Protein AF-A0A6P0MKN0-F1 (afdb_monomer)

Solvent-accessible surface area (backbone atoms only — not comparable to full-atom values): 9244 Å² total; per-residue (Å²): 123,45,80,41,65,92,54,64,57,53,73,51,71,34,44,40,47,37,89,73,40,42,42,38,31,28,74,36,96,51,70,46,42,35,38,37,42,40,41,57,37,20,18,77,32,82,87,49,58,47,84,56,17,32,28,61,11,42,84,59,90,49,44,25,83,55,95,54,28,76,50,36,91,37,45,30,35,14,26,28,38,37,34,71,83,68,78,47,73,45,82,45,32,38,58,42,77,44,81,39,48,50,68,37,56,36,24,36,30,54,30,49,56,55,36,90,59,24,42,56,35,35,43,35,38,38,32,58,53,70,78,69,93,71,72,92,82,70,76,79,79,77,77,75,76,71,75,82,86,86,75,85,90,82,84,90,84,82,91,84,89,133

Radius of gyration: 26.36 Å; Cα contacts (8 Å, |Δi|>4): 357; chains: 1; bounding box: 35×55×97 Å

Structure (mmCIF, N/CA/C/O backbone):
data_AF-A0A6P0MKN0-F1
#
_entry.id   AF-A0A6P0MKN0-F1
#
loop_
_atom_site.group_PDB
_atom_site.id
_atom_site.type_symbol
_atom_site.label_atom_id
_atom_site.label_alt_id
_atom_site.label_comp_id
_atom_site.label_asym_id
_atom_site.label_entity_id
_atom_site.label_seq_id
_atom_site.pdbx_PDB_ins_code
_atom_site.Cartn_x
_atom_site.Cartn_y
_atom_site.Cartn_z
_atom_site.occupancy
_atom_site.B_iso_or_equiv
_atom_site.auth_seq_id
_atom_site.auth_comp_id
_atom_site.auth_asym_id
_atom_site.auth_atom_id
_atom_site.pdbx_PDB_model_num
ATOM 1 N N . MET A 1 1 ? -14.548 1.775 -1.620 1.00 77.75 1 MET A N 1
ATOM 2 C CA . MET A 1 1 ? -14.072 1.760 -0.224 1.00 77.75 1 MET A CA 1
ATOM 3 C C . MET A 1 1 ? -14.288 0.370 0.350 1.00 77.75 1 MET A C 1
ATOM 5 O O . MET A 1 1 ? -15.364 -0.186 0.151 1.00 77.75 1 MET A O 1
ATOM 9 N N . LEU A 1 2 ? -13.263 -0.209 0.972 1.00 85.25 2 LEU A N 1
ATOM 10 C CA . LEU A 1 2 ? -13.304 -1.518 1.625 1.00 85.25 2 LEU A CA 1
ATOM 11 C C . LEU A 1 2 ? -13.419 -1.360 3.138 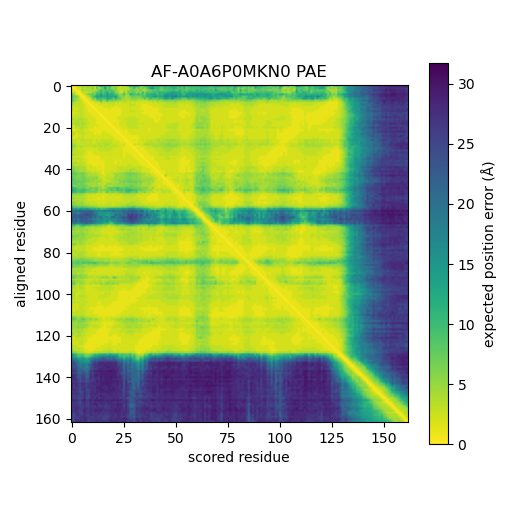1.00 85.25 2 LEU A C 1
ATOM 13 O O . LEU A 1 2 ? -12.767 -0.504 3.729 1.00 85.25 2 LEU A O 1
ATOM 17 N N . THR A 1 3 ? -14.190 -2.240 3.759 1.00 84.31 3 THR A N 1
ATOM 18 C CA . THR A 1 3 ? -14.463 -2.196 5.195 1.00 84.31 3 THR A CA 1
ATOM 19 C C . THR A 1 3 ? -13.639 -3.233 5.952 1.00 84.31 3 THR A C 1
ATOM 21 O O . THR A 1 3 ? -13.716 -4.430 5.658 1.00 84.31 3 THR A O 1
ATOM 24 N N . ILE A 1 4 ? -12.921 -2.786 6.983 1.00 78.81 4 ILE A N 1
ATOM 25 C CA . ILE A 1 4 ? -12.299 -3.634 8.005 1.00 78.81 4 ILE A CA 1
ATOM 26 C C . ILE A 1 4 ? -13.115 -3.516 9.300 1.00 78.81 4 ILE A C 1
ATOM 28 O O . ILE A 1 4 ? -13.488 -2.418 9.708 1.00 78.81 4 ILE A O 1
ATOM 32 N N . GLY A 1 5 ? -13.400 -4.652 9.948 1.00 69.38 5 GLY A N 1
ATOM 33 C CA . GLY A 1 5 ? -14.120 -4.699 11.231 1.00 69.38 5 GLY A CA 1
ATOM 34 C C . GLY A 1 5 ? -15.289 -5.684 11.295 1.00 69.38 5 GLY A C 1
ATOM 35 O O . GLY A 1 5 ? -15.606 -6.182 12.369 1.00 69.38 5 GLY A O 1
ATOM 36 N N . LEU A 1 6 ? -15.886 -6.033 10.150 1.00 72.31 6 LEU A N 1
ATOM 37 C CA . LEU A 1 6 ? -16.883 -7.116 10.046 1.00 72.31 6 LEU A CA 1
ATOM 38 C C . LEU A 1 6 ? -16.253 -8.475 9.705 1.00 72.31 6 LEU A C 1
ATOM 40 O O . LEU A 1 6 ? -16.918 -9.508 9.743 1.00 72.31 6 LEU A O 1
ATOM 44 N N . LYS A 1 7 ? -14.974 -8.468 9.325 1.00 85.31 7 LYS A N 1
ATOM 45 C CA . LYS A 1 7 ? -14.186 -9.644 8.957 1.00 85.31 7 LYS A CA 1
ATOM 46 C C . LYS A 1 7 ? -12.821 -9.561 9.629 1.00 85.31 7 LYS A C 1
ATOM 48 O O . LYS A 1 7 ? -12.290 -8.466 9.807 1.00 85.31 7 LYS A O 1
ATOM 53 N N . ASN A 1 8 ? -12.251 -10.723 9.939 1.00 90.31 8 ASN A N 1
ATOM 54 C CA . ASN A 1 8 ? -10.921 -10.829 10.545 1.00 90.31 8 ASN A CA 1
ATOM 55 C C . ASN A 1 8 ? -9.792 -10.845 9.509 1.00 90.31 8 ASN A C 1
ATOM 57 O O . ASN A 1 8 ? -8.631 -10.723 9.878 1.00 90.31 8 ASN A O 1
ATOM 61 N N . SER A 1 9 ? -10.115 -11.005 8.227 1.00 94.94 9 SER A N 1
ATOM 62 C CA . SER A 1 9 ? -9.153 -10.971 7.130 1.00 94.94 9 SER A CA 1
ATOM 63 C C . SER A 1 9 ? -9.841 -10.693 5.796 1.00 94.94 9 SER A C 1
ATOM 65 O O . SER A 1 9 ? -11.070 -10.789 5.666 1.00 94.94 9 SER A O 1
ATOM 67 N N . GLY A 1 10 ? -9.041 -10.363 4.789 1.00 95.62 10 GLY A N 1
ATOM 68 C CA . GLY A 1 10 ? -9.514 -10.172 3.431 1.00 95.62 10 GLY A CA 1
ATOM 69 C C . GLY A 1 10 ? -8.386 -9.966 2.434 1.00 95.62 10 GLY A C 1
ATOM 70 O O . GLY A 1 10 ? -7.203 -9.981 2.772 1.00 95.62 10 GLY A O 1
ATOM 71 N N . VAL A 1 11 ? -8.786 -9.789 1.178 1.00 97.12 11 VAL A N 1
ATOM 72 C CA . VAL A 1 11 ? -7.881 -9.516 0.065 1.00 97.12 11 VAL A CA 1
ATOM 73 C C . VAL A 1 11 ? -8.440 -8.400 -0.802 1.00 97.12 11 VAL A C 1
ATOM 75 O O . VAL A 1 11 ? -9.658 -8.285 -0.957 1.00 97.12 11 VAL A O 1
ATOM 78 N N . PHE A 1 12 ? -7.558 -7.584 -1.360 1.00 97.75 12 PHE A N 1
ATOM 79 C CA . PHE A 1 12 ? -7.886 -6.605 -2.389 1.00 97.75 12 PHE A CA 1
ATOM 80 C C . PHE A 1 12 ? -6.676 -6.335 -3.272 1.00 97.75 12 PHE A C 1
ATOM 82 O O . PHE A 1 12 ? -5.567 -6.740 -2.944 1.00 97.75 12 PHE A O 1
ATOM 89 N N . GLN A 1 13 ? -6.891 -5.653 -4.390 1.00 98.38 13 GLN A N 1
ATOM 90 C CA . GLN A 1 13 ? -5.852 -5.402 -5.376 1.00 98.38 13 GLN A CA 1
ATOM 91 C C . GLN A 1 13 ? -5.641 -3.900 -5.562 1.00 98.38 13 GLN A C 1
ATOM 93 O O . GLN A 1 13 ? -6.608 -3.169 -5.759 1.00 98.38 13 GLN A O 1
ATOM 98 N N . VAL A 1 14 ? -4.387 -3.452 -5.516 1.00 98.38 14 VAL A N 1
ATOM 99 C CA . VAL A 1 14 ? -3.974 -2.071 -5.799 1.00 98.38 14 VAL A CA 1
ATOM 100 C C . VAL A 1 14 ? -3.437 -2.020 -7.224 1.00 98.38 14 VAL A C 1
ATOM 102 O O . VAL A 1 14 ? -2.439 -2.673 -7.534 1.00 98.38 14 VAL A O 1
ATOM 105 N N . GLN A 1 15 ? -4.111 -1.271 -8.096 1.00 98.25 15 GLN A N 1
ATOM 106 C CA . GLN A 1 15 ? -3.685 -1.106 -9.486 1.00 98.25 15 GLN A CA 1
ATOM 107 C C . GLN A 1 15 ? -2.523 -0.119 -9.578 1.00 98.25 15 GLN A C 1
ATOM 109 O O . GLN A 1 15 ? -2.562 0.958 -8.986 1.00 98.25 15 GLN A O 1
ATOM 114 N N . ALA A 1 16 ? -1.506 -0.468 -10.362 1.00 97.12 16 ALA A N 1
ATOM 115 C CA . ALA A 1 16 ? -0.319 0.364 -10.526 1.00 97.12 16 ALA A CA 1
ATOM 116 C C . ALA A 1 16 ? -0.591 1.705 -11.225 1.00 97.12 16 ALA A C 1
ATOM 118 O O . ALA A 1 16 ? 0.143 2.670 -11.022 1.00 97.12 16 ALA A O 1
ATOM 119 N N . ASN A 1 17 ? -1.644 1.765 -12.042 1.00 97.06 17 ASN A N 1
ATOM 120 C CA . ASN A 1 17 ? -2.056 2.944 -12.801 1.00 97.06 17 ASN A CA 1
ATOM 121 C C . ASN A 1 17 ? -3.134 3.787 -12.102 1.00 97.06 17 ASN A C 1
ATOM 123 O O . ASN A 1 17 ? -3.673 4.715 -12.706 1.00 97.06 17 ASN A O 1
ATOM 127 N N . ASP A 1 18 ? -3.464 3.472 -10.848 1.00 97.81 18 ASP A N 1
ATOM 128 C CA . ASP A 1 18 ? -4.447 4.215 -10.069 1.00 97.81 18 ASP A CA 1
ATOM 129 C C . ASP A 1 18 ? -3.746 5.201 -9.113 1.00 97.81 18 ASP A C 1
ATOM 131 O O . ASP A 1 18 ? -3.183 4.786 -8.094 1.00 97.81 18 ASP A O 1
ATOM 135 N N . PRO A 1 19 ? -3.779 6.518 -9.399 1.00 96.19 19 PRO A N 1
ATOM 136 C CA . PRO A 1 19 ? -3.153 7.522 -8.546 1.00 96.19 19 PRO A CA 1
ATOM 137 C C . PRO A 1 19 ? -3.897 7.741 -7.222 1.00 96.19 19 PRO A C 1
ATOM 139 O O . PRO A 1 19 ? -3.348 8.388 -6.325 1.00 96.19 19 PRO A O 1
ATOM 142 N N . VAL A 1 20 ? -5.141 7.277 -7.089 1.00 96.44 20 VAL A N 1
ATOM 143 C CA . VAL A 1 20 ? -5.923 7.372 -5.847 1.00 96.44 20 VAL A CA 1
ATOM 144 C C . VAL A 1 20 ? -5.679 6.135 -4.989 1.00 96.44 20 VAL A C 1
ATOM 146 O O . VAL A 1 20 ? -5.467 6.254 -3.780 1.00 96.44 20 VAL A O 1
ATOM 149 N N . GLY A 1 21 ? -5.634 4.970 -5.631 1.00 97.12 21 GLY A N 1
ATOM 150 C CA . GLY A 1 21 ? -5.441 3.684 -4.983 1.00 97.12 21 GLY A CA 1
ATOM 151 C C . GLY A 1 21 ? -6.712 3.171 -4.303 1.00 97.12 21 GLY A C 1
ATOM 152 O O . GLY A 1 21 ? -7.832 3.575 -4.614 1.00 97.12 21 GLY A O 1
ATOM 153 N N . VAL A 1 22 ? -6.547 2.257 -3.346 1.00 98.12 22 VAL A N 1
ATOM 154 C CA . VAL A 1 22 ? -7.677 1.577 -2.695 1.00 98.12 22 VAL A CA 1
ATOM 155 C C . VAL A 1 22 ? -7.895 2.092 -1.284 1.00 98.12 22 VAL A C 1
ATOM 157 O O . VAL A 1 22 ? -7.062 1.887 -0.402 1.00 98.12 22 VAL A O 1
ATOM 160 N N . GLU A 1 23 ? -9.054 2.707 -1.058 1.00 97.31 23 GLU A N 1
ATOM 161 C CA . GLU A 1 23 ? -9.470 3.154 0.270 1.00 97.31 23 GLU A CA 1
ATOM 162 C C . GLU A 1 23 ? -9.985 2.009 1.143 1.00 97.31 23 GLU A C 1
ATOM 164 O O . GLU A 1 23 ? -10.830 1.206 0.728 1.00 97.31 23 GLU A O 1
ATOM 169 N N . VAL A 1 24 ? -9.526 2.013 2.388 1.00 95.56 24 VAL A N 1
ATOM 170 C CA . VAL A 1 24 ? -9.870 1.083 3.454 1.00 95.56 24 VAL A CA 1
ATOM 171 C C . VAL A 1 24 ? -10.287 1.881 4.686 1.00 95.56 24 VAL A C 1
ATOM 173 O O . VAL A 1 24 ? -9.617 2.846 5.053 1.00 95.56 24 VAL A O 1
ATOM 176 N N . VAL A 1 25 ? -11.376 1.471 5.335 1.00 95.44 25 VAL A N 1
ATOM 177 C CA . VAL A 1 25 ? -11.901 2.106 6.549 1.00 95.44 25 VAL A CA 1
ATOM 178 C C . VAL A 1 25 ? -11.949 1.123 7.717 1.00 95.44 25 VAL A C 1
ATOM 180 O O . VAL A 1 25 ? -12.349 -0.032 7.552 1.00 95.44 25 VAL A O 1
ATOM 183 N N . ASN A 1 26 ? -11.555 1.578 8.909 1.00 94.31 26 ASN A N 1
ATOM 184 C CA . ASN A 1 26 ? -11.865 0.883 10.159 1.00 94.31 26 ASN A CA 1
ATOM 185 C C . ASN A 1 26 ? -13.281 1.263 10.616 1.00 94.31 26 ASN A C 1
ATOM 187 O O . ASN A 1 26 ? -13.473 2.317 11.215 1.00 94.31 26 ASN A O 1
ATOM 191 N N . GLU A 1 27 ? -14.272 0.407 10.375 1.00 92.94 27 GLU A N 1
ATOM 192 C CA . GLU A 1 27 ? -15.661 0.669 10.793 1.00 92.94 27 GLU A CA 1
ATOM 193 C C . GLU A 1 27 ? -15.939 0.334 12.261 1.00 92.94 27 GLU A C 1
ATOM 195 O O . GLU A 1 27 ? -17.046 0.549 12.755 1.00 92.94 27 GLU A O 1
ATOM 200 N N . THR A 1 28 ? -14.955 -0.194 12.987 1.00 90.81 28 THR A N 1
ATOM 201 C CA . THR A 1 28 ? -15.147 -0.510 14.399 1.00 90.81 28 THR A CA 1
ATOM 202 C C . THR A 1 28 ? -15.145 0.757 15.261 1.00 90.81 28 THR A C 1
ATOM 204 O O . THR A 1 28 ? -14.679 1.829 14.868 1.00 90.81 28 THR A O 1
ATOM 207 N N . ASN A 1 29 ? -15.642 0.619 16.490 1.00 93.06 29 ASN A N 1
ATOM 208 C CA . ASN A 1 29 ? -15.605 1.674 17.507 1.00 93.06 29 ASN A CA 1
ATOM 209 C C . ASN A 1 29 ? -14.315 1.637 18.341 1.00 93.06 29 ASN A C 1
ATOM 211 O O . ASN A 1 29 ? -14.254 2.215 19.425 1.00 93.06 29 ASN A O 1
ATOM 215 N N . SER A 1 30 ? -13.296 0.898 17.901 1.00 91.56 30 SER A N 1
ATOM 216 C CA . SER A 1 30 ? -12.043 0.730 18.634 1.00 91.56 30 SER A CA 1
ATOM 217 C C . SER A 1 30 ? -10.852 0.749 17.680 1.00 91.56 30 SER A C 1
ATOM 219 O O . SER A 1 30 ? -10.996 0.473 16.490 1.00 91.56 30 SER A O 1
ATOM 221 N N . PRO A 1 31 ? -9.662 1.133 18.151 1.00 92.69 31 PRO A N 1
ATOM 222 C CA . PRO A 1 31 ? -8.484 1.006 17.320 1.00 92.69 31 PRO A CA 1
ATOM 223 C C . PRO A 1 31 ? -8.173 -0.463 17.033 1.00 92.69 31 PRO A C 1
ATOM 225 O O . PRO A 1 31 ? -8.381 -1.324 17.889 1.00 92.69 31 PRO A O 1
ATOM 228 N N . ILE A 1 32 ? -7.641 -0.731 15.846 1.00 93.00 32 ILE A N 1
ATOM 229 C CA . ILE A 1 32 ? -7.245 -2.072 15.411 1.00 93.00 32 ILE A CA 1
ATOM 230 C C . ILE A 1 32 ? -5.823 -2.057 14.859 1.00 93.00 32 ILE A C 1
ATOM 232 O O . ILE A 1 32 ? -5.346 -1.036 14.359 1.00 93.00 32 ILE A O 1
ATOM 236 N N . ILE A 1 33 ? -5.160 -3.209 14.926 1.00 94.75 33 ILE A N 1
ATOM 237 C CA . ILE A 1 33 ? -3.903 -3.459 14.223 1.00 94.75 33 ILE A CA 1
ATOM 238 C C . ILE A 1 33 ? -4.209 -4.408 13.072 1.00 94.75 33 ILE A C 1
ATOM 240 O O . ILE A 1 33 ? -4.821 -5.460 13.266 1.00 94.75 33 ILE A O 1
ATOM 244 N N . VAL A 1 34 ? -3.790 -4.025 11.872 1.00 95.31 34 VAL A N 1
ATOM 245 C CA . VAL A 1 34 ? -3.963 -4.818 10.659 1.00 95.31 34 VAL A CA 1
ATOM 246 C C . VAL A 1 34 ? -2.590 -5.186 10.129 1.00 95.31 34 VAL A C 1
ATOM 248 O O . VAL A 1 34 ? -1.783 -4.303 9.844 1.00 95.31 34 VAL A O 1
ATOM 251 N N . ARG A 1 35 ? -2.330 -6.480 9.971 1.00 96.19 35 ARG A N 1
ATOM 252 C CA . ARG A 1 35 ? -1.144 -6.972 9.279 1.00 96.19 35 ARG A CA 1
ATOM 253 C C . ARG A 1 35 ? -1.418 -7.023 7.792 1.00 96.19 35 ARG A C 1
ATOM 255 O O . ARG A 1 35 ? -2.425 -7.576 7.360 1.00 96.19 35 ARG A O 1
ATOM 262 N N . ILE A 1 36 ? -0.511 -6.444 7.022 1.00 97.75 36 ILE A N 1
ATOM 263 C CA . ILE A 1 36 ? -0.570 -6.338 5.570 1.00 97.75 36 ILE A CA 1
ATOM 264 C C . ILE A 1 36 ? 0.524 -7.214 4.983 1.00 97.75 36 ILE A C 1
ATOM 266 O O . ILE A 1 36 ? 1.688 -7.056 5.333 1.00 97.75 36 ILE A O 1
ATOM 270 N N . THR A 1 37 ? 0.161 -8.107 4.068 1.00 98.25 37 THR A N 1
ATOM 271 C CA . THR A 1 37 ? 1.100 -8.830 3.204 1.00 98.25 37 THR A CA 1
ATOM 272 C C . THR A 1 37 ? 0.771 -8.508 1.757 1.00 98.25 37 THR A C 1
ATOM 274 O O . THR A 1 37 ? -0.309 -8.840 1.269 1.00 98.25 37 THR A O 1
ATOM 277 N N . ALA A 1 38 ? 1.704 -7.861 1.075 1.00 98.31 38 ALA A N 1
ATOM 278 C CA . ALA A 1 38 ? 1.575 -7.477 -0.316 1.00 98.31 38 ALA A CA 1
ATOM 279 C C . ALA A 1 38 ? 2.379 -8.430 -1.204 1.00 98.31 38 ALA A C 1
ATOM 281 O O . ALA A 1 38 ? 3.523 -8.770 -0.914 1.00 98.31 38 ALA A O 1
ATOM 282 N N . THR A 1 39 ? 1.768 -8.863 -2.297 1.00 98.06 39 THR A N 1
ATOM 283 C CA . THR A 1 39 ? 2.388 -9.710 -3.322 1.00 98.06 39 THR A CA 1
ATOM 284 C C . THR A 1 39 ? 2.053 -9.162 -4.703 1.00 98.06 39 THR A C 1
ATOM 286 O O . THR A 1 39 ? 1.235 -8.256 -4.822 1.00 98.06 39 THR A O 1
ATOM 289 N N . GLY A 1 40 ? 2.669 -9.703 -5.747 1.00 97.12 40 GLY A N 1
ATOM 290 C CA . GLY A 1 40 ? 2.462 -9.235 -7.114 1.00 97.12 40 GLY A CA 1
ATOM 291 C C . GLY A 1 40 ? 3.614 -8.380 -7.619 1.00 97.12 40 GLY A C 1
ATOM 292 O O . GLY A 1 40 ? 4.589 -8.119 -6.909 1.00 97.12 40 GLY A O 1
ATOM 293 N N . LYS A 1 41 ? 3.503 -8.021 -8.892 1.00 96.81 41 LYS A N 1
ATOM 294 C CA . LYS A 1 41 ? 4.542 -7.368 -9.677 1.00 96.81 41 LYS A CA 1
ATOM 295 C C . LYS A 1 41 ? 3.917 -6.297 -10.557 1.00 96.81 41 LYS A C 1
ATOM 297 O O . LYS A 1 41 ? 2.774 -6.436 -11.007 1.00 96.81 41 LYS A O 1
ATOM 302 N N . TRP A 1 42 ? 4.652 -5.216 -10.755 1.00 96.06 42 TRP A N 1
ATOM 303 C CA . TRP A 1 42 ? 4.206 -4.066 -11.524 1.00 96.06 42 TRP A CA 1
ATOM 304 C C . TRP A 1 42 ? 5.399 -3.286 -12.087 1.00 96.06 42 TRP A C 1
ATOM 306 O O . TRP A 1 42 ? 6.544 -3.606 -11.792 1.00 96.06 42 TRP A O 1
ATOM 316 N N . ASN A 1 43 ? 5.165 -2.274 -12.917 1.00 93.25 43 ASN A N 1
ATOM 317 C CA . ASN A 1 43 ? 6.227 -1.395 -13.409 1.00 93.25 43 ASN A CA 1
ATOM 318 C C . ASN A 1 43 ? 5.868 0.084 -13.241 1.00 93.25 43 ASN A C 1
ATOM 320 O O . ASN A 1 43 ? 4.739 0.491 -13.503 1.00 93.25 43 ASN A O 1
ATOM 324 N N . VAL A 1 44 ? 6.862 0.883 -12.852 1.00 90.06 44 VAL A N 1
ATOM 325 C CA . VAL A 1 44 ? 6.730 2.342 -12.672 1.00 90.06 44 VAL A CA 1
ATOM 326 C C . VAL A 1 44 ? 6.820 3.128 -13.988 1.00 90.06 44 VAL A C 1
ATOM 328 O O . VAL A 1 44 ? 6.741 4.347 -13.991 1.00 90.06 44 VAL A O 1
ATOM 331 N N . ASN A 1 45 ? 7.135 2.450 -15.097 1.00 89.50 45 ASN A N 1
ATOM 332 C CA . ASN A 1 45 ? 7.097 2.985 -16.458 1.00 89.50 45 ASN A CA 1
ATOM 333 C C . ASN A 1 45 ? 7.286 1.851 -17.480 1.00 89.50 45 ASN A C 1
ATOM 335 O O . ASN A 1 45 ? 7.633 0.718 -17.138 1.00 89.50 45 ASN A O 1
ATOM 339 N N . THR A 1 46 ? 7.122 2.164 -18.766 1.00 88.25 46 THR A N 1
ATOM 340 C CA . THR A 1 46 ? 7.255 1.179 -19.860 1.00 88.25 46 THR A CA 1
ATOM 341 C C . THR A 1 46 ? 8.665 0.639 -20.128 1.00 88.25 46 THR A C 1
ATOM 343 O O . THR A 1 46 ? 8.782 -0.356 -20.844 1.00 88.25 46 THR A O 1
ATOM 346 N N . THR A 1 47 ? 9.728 1.261 -19.609 1.00 88.12 47 THR A N 1
ATOM 347 C CA . THR A 1 47 ? 11.114 0.816 -19.857 1.00 88.12 47 THR A CA 1
ATOM 348 C C . THR A 1 47 ? 11.603 -0.182 -18.814 1.00 88.12 47 THR A C 1
ATOM 350 O O . THR A 1 47 ? 12.526 -0.948 -19.091 1.00 88.12 47 THR A O 1
ATOM 353 N N . ILE A 1 48 ? 10.965 -0.210 -17.643 1.00 85.06 48 ILE A N 1
ATOM 354 C CA . ILE A 1 48 ? 11.249 -1.164 -16.576 1.00 85.06 48 ILE A CA 1
ATOM 355 C C . ILE A 1 48 ? 10.417 -2.442 -16.789 1.00 85.06 48 ILE A C 1
ATOM 357 O O . ILE A 1 48 ? 9.193 -2.354 -16.959 1.00 85.06 48 ILE A O 1
ATOM 361 N N . PRO A 1 49 ? 11.046 -3.635 -16.781 1.00 89.31 49 PRO A N 1
ATOM 362 C CA . PRO A 1 49 ? 10.337 -4.909 -16.819 1.00 89.31 49 PRO A CA 1
ATOM 363 C C . PRO A 1 49 ? 9.302 -5.040 -15.697 1.00 89.31 49 PRO A C 1
ATOM 365 O O . PRO A 1 49 ? 9.537 -4.633 -14.563 1.00 89.31 49 PRO A O 1
ATOM 368 N N . LEU A 1 50 ? 8.163 -5.670 -15.998 1.00 86.69 50 LEU A N 1
ATOM 369 C CA . LEU A 1 50 ? 7.068 -5.852 -15.037 1.00 86.69 50 LEU A CA 1
ATOM 370 C C . LEU A 1 50 ? 7.499 -6.597 -13.764 1.00 86.69 50 LEU A C 1
ATOM 372 O O . LEU A 1 50 ? 6.986 -6.319 -12.689 1.00 86.69 50 LEU A O 1
ATOM 376 N N . ASP A 1 51 ? 8.444 -7.529 -13.877 1.00 87.62 51 ASP A N 1
ATOM 377 C CA . ASP A 1 51 ? 8.870 -8.380 -12.761 1.00 87.62 51 ASP A CA 1
ATOM 378 C C . ASP A 1 51 ? 9.875 -7.698 -11.813 1.00 87.62 51 ASP A C 1
ATOM 380 O O . ASP A 1 51 ? 10.171 -8.224 -10.729 1.00 87.62 51 ASP A O 1
ATOM 384 N N . ASP A 1 52 ? 10.347 -6.503 -12.179 1.00 88.31 52 ASP A N 1
ATOM 385 C CA . ASP A 1 52 ? 11.394 -5.785 -11.453 1.00 88.31 52 ASP A CA 1
ATOM 386 C C . ASP A 1 52 ? 10.853 -4.898 -10.324 1.00 88.31 52 ASP A C 1
ATOM 388 O O . ASP A 1 52 ? 11.635 -4.501 -9.468 1.00 88.31 52 ASP A O 1
ATOM 392 N N . CYS A 1 53 ? 9.548 -4.605 -10.252 1.00 93.44 53 CYS A N 1
ATOM 393 C CA . CYS A 1 53 ? 8.969 -3.873 -9.119 1.00 93.44 53 CYS A CA 1
ATOM 394 C C . CYS A 1 53 ? 7.955 -4.731 -8.364 1.00 93.44 53 CYS A C 1
ATOM 396 O O . CYS A 1 53 ? 6.985 -5.230 -8.933 1.00 93.44 53 CYS A O 1
ATOM 398 N N . ASP A 1 54 ? 8.148 -4.872 -7.057 1.00 96.62 54 ASP A N 1
ATOM 399 C CA . ASP A 1 54 ? 7.139 -5.407 -6.141 1.00 96.62 54 ASP A CA 1
ATOM 400 C C . ASP A 1 54 ? 6.708 -4.344 -5.125 1.00 96.62 54 ASP A C 1
ATOM 402 O O . ASP A 1 54 ? 6.921 -3.146 -5.317 1.00 96.62 54 ASP A O 1
ATOM 406 N N . ALA A 1 55 ? 6.046 -4.773 -4.054 1.00 97.38 55 ALA A N 1
ATOM 407 C CA . ALA A 1 55 ? 5.570 -3.884 -3.010 1.00 97.38 55 ALA A CA 1
ATOM 408 C C . ALA A 1 55 ? 6.703 -3.193 -2.229 1.00 97.38 55 ALA A C 1
ATOM 410 O O . ALA A 1 55 ? 6.470 -2.113 -1.683 1.00 97.38 55 ALA A O 1
ATOM 411 N N . ASP A 1 56 ? 7.920 -3.750 -2.174 1.00 96.06 56 ASP A N 1
ATOM 412 C CA . ASP A 1 56 ? 9.082 -3.069 -1.585 1.00 96.06 56 ASP A CA 1
ATOM 413 C C . ASP A 1 56 ? 9.605 -1.942 -2.496 1.00 96.06 56 ASP A C 1
ATOM 415 O O . ASP A 1 56 ? 10.228 -0.987 -2.020 1.00 96.06 56 ASP A O 1
ATOM 419 N N . GLY A 1 57 ? 9.269 -1.999 -3.782 1.00 94.25 57 GLY A N 1
ATOM 420 C CA . GLY A 1 57 ? 9.680 -1.065 -4.821 1.00 94.25 57 GLY A CA 1
ATOM 421 C C . GLY A 1 57 ? 10.732 -1.661 -5.747 1.00 94.25 57 GLY A C 1
ATOM 422 O O . GLY A 1 57 ? 10.935 -2.873 -5.789 1.00 94.25 57 GLY A O 1
ATOM 423 N N . LEU A 1 58 ? 11.400 -0.796 -6.506 1.00 92.12 58 LEU A N 1
ATOM 424 C CA . LEU A 1 58 ? 12.488 -1.215 -7.386 1.00 92.12 58 LEU A CA 1
ATOM 425 C C . LEU A 1 58 ? 13.709 -1.708 -6.577 1.00 92.12 58 LEU A C 1
ATOM 427 O O . LEU A 1 58 ? 13.989 -1.187 -5.491 1.00 92.12 58 LEU A O 1
ATOM 431 N N . PRO A 1 59 ? 14.473 -2.691 -7.096 1.00 84.62 59 PRO A N 1
ATOM 432 C CA . PRO A 1 59 ? 15.618 -3.288 -6.408 1.00 84.62 59 PRO A CA 1
ATOM 433 C C . PRO A 1 59 ? 16.800 -2.328 -6.272 1.00 84.62 59 PRO A C 1
ATOM 435 O O . PRO A 1 59 ? 17.567 -2.425 -5.315 1.00 84.62 59 PRO A O 1
ATOM 438 N N . GLN A 1 60 ? 16.962 -1.399 -7.215 1.00 78.38 60 GLN A N 1
ATOM 439 C CA . GLN A 1 60 ? 17.947 -0.331 -7.086 1.00 78.38 60 GLN A CA 1
ATOM 440 C C . GLN A 1 60 ? 17.398 0.746 -6.149 1.00 78.38 60 GLN A C 1
ATOM 442 O O . GLN A 1 60 ? 16.222 1.093 -6.238 1.00 78.38 60 GLN A O 1
ATOM 447 N N . GLU A 1 61 ? 18.248 1.314 -5.286 1.00 61.81 61 GLU A N 1
ATOM 448 C CA . GLU A 1 61 ? 17.923 2.471 -4.435 1.00 61.81 61 GLU A CA 1
ATOM 449 C C . GLU A 1 61 ? 17.773 3.762 -5.257 1.00 61.81 61 GLU A C 1
ATOM 451 O O . GLU A 1 61 ? 18.368 4.801 -4.979 1.00 61.81 61 GLU A O 1
ATOM 456 N N . GLN A 1 62 ? 16.955 3.708 -6.298 1.00 63.41 62 GLN A N 1
ATOM 457 C CA . GLN A 1 62 ? 16.395 4.886 -6.912 1.00 63.41 62 GLN A CA 1
ATOM 458 C C . GLN A 1 62 ? 15.314 5.358 -5.937 1.00 63.41 62 GLN A C 1
ATOM 460 O O . GLN A 1 62 ? 14.162 4.912 -5.962 1.00 63.41 62 GLN A O 1
ATOM 465 N N . ALA A 1 63 ? 15.708 6.233 -5.002 1.00 59.66 63 ALA A N 1
ATOM 466 C CA . ALA A 1 63 ? 14.740 7.140 -4.394 1.00 59.66 63 ALA A CA 1
ATOM 467 C C . ALA A 1 63 ? 13.908 7.755 -5.531 1.00 59.66 63 ALA A C 1
ATOM 469 O O . ALA A 1 63 ? 14.413 7.883 -6.648 1.00 59.66 63 ALA A O 1
ATOM 470 N N . GLY A 1 64 ? 12.646 8.102 -5.283 1.00 57.25 64 GLY A N 1
ATOM 471 C CA . GLY A 1 64 ? 11.827 8.813 -6.266 1.00 57.25 64 GLY A CA 1
ATOM 472 C C . GLY A 1 64 ? 12.405 10.207 -6.520 1.00 57.25 64 GLY A C 1
ATOM 473 O O . GLY A 1 64 ? 11.871 11.195 -6.029 1.00 57.25 64 GLY A O 1
ATOM 474 N N . THR A 1 65 ? 13.539 10.293 -7.219 1.00 55.41 65 THR A N 1
ATOM 475 C CA . THR A 1 65 ? 14.330 11.513 -7.418 1.00 55.41 65 THR A CA 1
ATOM 476 C C . THR A 1 65 ? 13.640 12.492 -8.356 1.00 55.41 65 THR A C 1
ATOM 478 O O . THR A 1 65 ? 14.061 13.645 -8.459 1.00 55.41 65 THR A O 1
ATOM 481 N N . ASP A 1 66 ? 12.553 12.060 -8.992 1.00 60.03 66 ASP A N 1
ATOM 482 C CA . ASP A 1 66 ? 11.760 12.877 -9.888 1.00 60.03 66 ASP A CA 1
ATOM 483 C C . ASP A 1 66 ? 10.649 13.626 -9.147 1.00 60.03 66 ASP A C 1
ATOM 485 O O . ASP A 1 66 ? 9.955 13.118 -8.260 1.00 60.03 66 ASP A O 1
ATOM 489 N N . LYS A 1 67 ? 10.463 14.887 -9.550 1.00 61.38 67 LYS A N 1
ATOM 490 C CA . LYS A 1 67 ? 9.370 15.745 -9.090 1.00 61.38 67 LYS A CA 1
ATOM 491 C C . LYS A 1 67 ? 8.043 15.107 -9.506 1.00 61.38 67 LYS A C 1
ATOM 493 O O . LYS A 1 67 ? 7.677 15.173 -10.672 1.00 61.38 67 LYS A O 1
ATOM 498 N N . GLY A 1 68 ? 7.323 14.517 -8.558 1.00 82.31 68 GLY A N 1
ATOM 499 C CA . GLY A 1 68 ? 5.987 13.968 -8.802 1.00 82.31 68 GLY A CA 1
ATOM 500 C C . GLY A 1 68 ? 5.626 12.786 -7.913 1.00 82.31 68 GLY A C 1
ATOM 501 O O . GLY A 1 68 ? 4.444 12.591 -7.647 1.00 82.31 68 GLY A O 1
ATOM 502 N N . PHE A 1 69 ? 6.620 12.044 -7.410 1.00 91.06 69 PHE A N 1
ATOM 503 C CA . PHE A 1 69 ? 6.371 10.905 -6.527 1.00 91.06 69 PHE A CA 1
ATOM 504 C C . PHE A 1 69 ? 5.595 11.324 -5.277 1.00 91.06 69 PHE A C 1
ATOM 506 O O . PHE A 1 69 ? 5.880 12.357 -4.668 1.00 91.06 69 PHE A O 1
ATOM 513 N N . LYS A 1 70 ? 4.636 10.491 -4.862 1.00 92.06 70 LYS A N 1
ATOM 514 C CA . LYS A 1 70 ? 3.846 10.721 -3.641 1.00 92.06 70 LYS A CA 1
ATOM 515 C C . LYS A 1 70 ? 4.713 10.789 -2.384 1.00 92.06 70 LYS A C 1
ATOM 517 O O . LYS A 1 70 ? 4.429 11.574 -1.482 1.00 92.06 70 LYS A O 1
ATOM 522 N N . MET A 1 71 ? 5.775 9.984 -2.334 1.00 92.94 71 MET A N 1
ATOM 523 C CA . MET A 1 71 ? 6.767 9.985 -1.260 1.00 92.94 71 MET A CA 1
ATOM 524 C C . MET A 1 71 ? 8.183 9.920 -1.865 1.00 92.94 71 MET A C 1
ATOM 526 O O . MET A 1 71 ? 8.758 8.831 -1.943 1.00 92.94 71 MET A O 1
ATOM 530 N N . PRO A 1 72 ? 8.754 11.058 -2.312 1.00 90.50 72 PRO A N 1
ATOM 531 C CA . PRO A 1 72 ? 10.037 11.105 -3.032 1.00 90.50 72 PRO A CA 1
ATOM 532 C C . PRO A 1 72 ? 11.222 10.514 -2.254 1.00 90.50 72 PRO A C 1
ATOM 534 O O . PRO A 1 72 ? 12.158 9.973 -2.832 1.00 90.50 72 PRO A O 1
ATOM 537 N N . GLN A 1 73 ? 11.170 10.585 -0.923 1.00 89.12 73 GLN A N 1
ATOM 538 C CA . GLN A 1 73 ? 12.172 10.018 -0.021 1.00 89.12 73 GLN A CA 1
ATOM 539 C C . GLN A 1 73 ? 12.058 8.494 0.168 1.00 89.12 73 GLN A C 1
ATOM 541 O O . GLN A 1 73 ? 12.904 7.899 0.828 1.00 89.12 73 GLN A O 1
ATOM 546 N N . SER A 1 74 ? 10.998 7.866 -0.348 1.00 91.38 74 SER A N 1
ATOM 547 C CA . SER A 1 74 ? 10.824 6.410 -0.361 1.00 91.38 74 SER A CA 1
ATOM 548 C C . SER A 1 74 ? 11.321 5.823 -1.685 1.00 91.38 74 SER A C 1
ATOM 550 O O . SER A 1 74 ? 11.444 6.537 -2.683 1.00 91.38 74 SER A O 1
ATOM 552 N N . LYS A 1 75 ? 11.564 4.505 -1.720 1.00 91.94 75 LYS A N 1
ATOM 553 C CA . LYS A 1 75 ? 11.880 3.788 -2.964 1.00 91.94 75 LYS A CA 1
ATOM 554 C C . LYS A 1 75 ? 10.777 4.014 -4.000 1.00 91.94 75 LYS A C 1
ATOM 556 O O . LYS A 1 75 ? 9.582 3.912 -3.673 1.00 91.94 75 LYS A O 1
ATOM 561 N N . ALA A 1 76 ? 11.178 4.294 -5.236 1.00 92.19 76 ALA A N 1
ATOM 562 C CA . ALA A 1 76 ? 10.263 4.312 -6.365 1.00 92.19 76 ALA A CA 1
ATOM 563 C C . ALA A 1 76 ? 9.536 2.964 -6.471 1.00 92.19 76 ALA A C 1
ATOM 565 O O . ALA A 1 76 ? 10.118 1.902 -6.233 1.00 92.19 76 ALA A O 1
ATOM 566 N N . GLY A 1 77 ? 8.239 3.025 -6.746 1.00 93.81 77 GLY A N 1
ATOM 567 C CA . GLY A 1 77 ? 7.398 1.849 -6.900 1.00 93.81 77 GLY A CA 1
ATOM 568 C C . GLY A 1 77 ? 7.037 1.097 -5.610 1.00 93.81 77 GLY A C 1
ATOM 569 O O . GLY A 1 77 ? 6.395 0.051 -5.649 1.00 93.81 77 GLY A O 1
ATOM 570 N N . SER A 1 78 ? 7.421 1.607 -4.438 1.00 95.94 78 SER A N 1
ATOM 571 C CA . S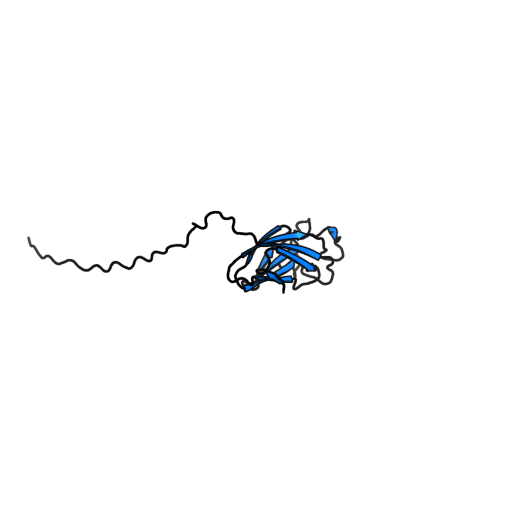ER A 1 78 ? 7.011 0.987 -3.172 1.00 95.94 78 SER A CA 1
ATOM 572 C C . SER A 1 78 ? 5.512 1.153 -2.900 1.00 95.94 78 SER A C 1
ATOM 574 O O . SER A 1 78 ? 4.901 2.152 -3.282 1.00 95.94 78 SER A O 1
ATOM 576 N N . LEU A 1 79 ? 4.914 0.197 -2.192 1.00 97.94 79 LEU A N 1
ATOM 577 C CA . LEU A 1 79 ? 3.561 0.328 -1.662 1.00 97.94 79 LEU A CA 1
ATOM 578 C C . LEU A 1 79 ? 3.552 1.316 -0.491 1.00 97.94 79 LEU A C 1
ATOM 580 O O . LEU A 1 79 ? 4.284 1.159 0.496 1.00 97.94 79 LEU A O 1
ATOM 584 N N . LEU A 1 80 ? 2.673 2.307 -0.58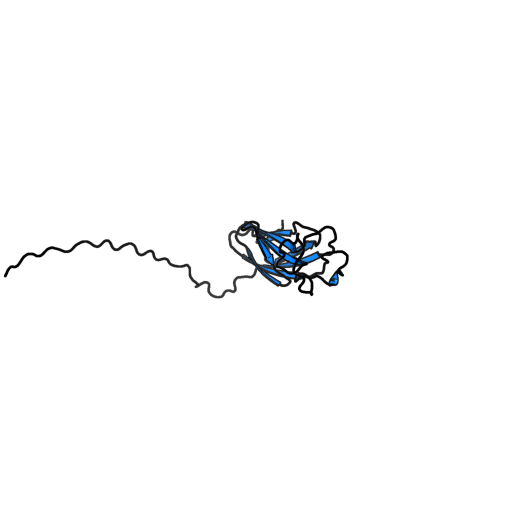6 1.00 97.62 80 LEU A N 1
ATOM 585 C CA . LEU A 1 80 ? 2.426 3.306 0.440 1.00 97.62 80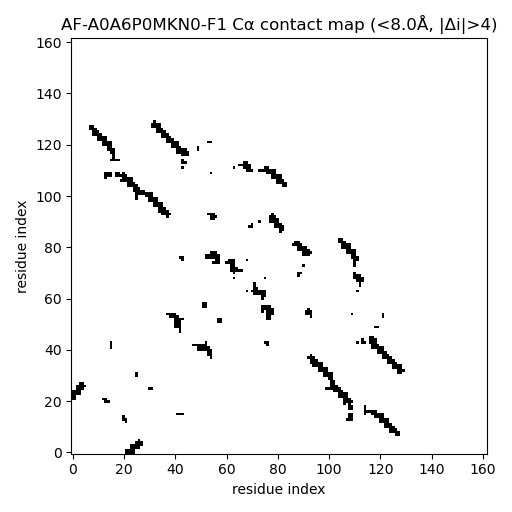 LEU A CA 1
ATOM 586 C C . LEU A 1 80 ? 1.036 3.136 1.038 1.00 97.62 80 LEU A C 1
ATOM 588 O O . LEU A 1 80 ? 0.1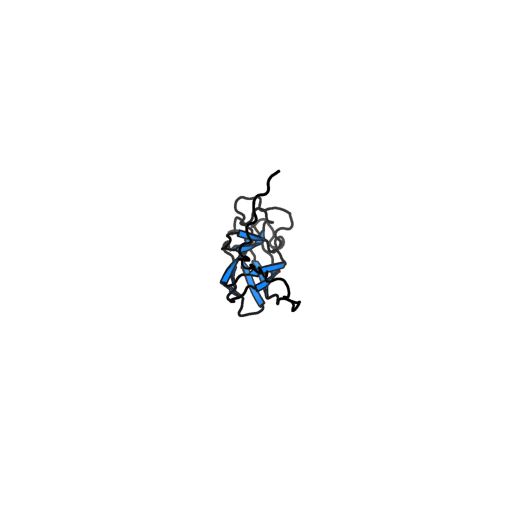02 2.665 0.388 1.00 97.62 80 LEU A O 1
ATOM 592 N N . ILE A 1 81 ? 0.899 3.639 2.256 1.00 97.50 81 ILE A N 1
ATOM 593 C CA . ILE A 1 81 ? -0.378 4.019 2.829 1.00 97.50 81 ILE A CA 1
ATOM 594 C C . ILE A 1 81 ? -0.460 5.543 2.898 1.00 97.50 81 ILE A C 1
ATOM 596 O O . ILE A 1 81 ? 0.474 6.215 3.339 1.00 97.50 81 ILE A O 1
ATOM 600 N N . TYR A 1 82 ? -1.580 6.085 2.448 1.00 97.75 82 TYR A N 1
ATOM 601 C CA . TYR A 1 82 ? -1.945 7.484 2.568 1.00 97.75 82 TYR A CA 1
ATOM 602 C C . TYR A 1 82 ? -2.965 7.638 3.686 1.00 97.75 82 TYR A C 1
ATOM 604 O O . TYR A 1 82 ? -4.021 7.004 3.660 1.00 97.75 82 TYR A O 1
ATOM 612 N N . ARG A 1 83 ? -2.666 8.499 4.653 1.00 96.25 83 ARG A N 1
ATOM 613 C CA . ARG A 1 83 ? -3.616 8.908 5.685 1.00 96.25 83 ARG A CA 1
ATOM 614 C C . ARG A 1 83 ? -4.085 10.313 5.365 1.00 96.25 83 ARG A C 1
ATOM 616 O O . ARG A 1 83 ? -3.282 11.193 5.075 1.00 96.25 83 ARG A O 1
ATOM 623 N N . GLN A 1 84 ? -5.398 10.522 5.414 1.00 89.44 84 GLN A N 1
ATOM 624 C CA . GLN A 1 84 ? -5.973 11.851 5.196 1.00 89.44 84 GLN A CA 1
ATOM 625 C C . GLN A 1 84 ? -5.801 12.746 6.433 1.00 89.44 84 GLN A C 1
ATOM 627 O O . GLN A 1 84 ? -5.747 13.971 6.318 1.00 89.44 84 GLN A O 1
ATOM 632 N N . LYS A 1 85 ? -5.746 12.143 7.631 1.00 87.75 85 LYS A N 1
ATOM 633 C CA . LYS A 1 85 ? -5.704 12.842 8.922 1.00 87.75 85 LYS A CA 1
ATOM 634 C C . LYS A 1 85 ? -4.764 12.122 9.909 1.00 87.75 85 LYS A C 1
ATOM 636 O O . LYS A 1 85 ? -5.208 11.175 10.549 1.00 87.75 85 LYS A O 1
ATOM 641 N N . PRO A 1 86 ? -3.509 12.577 10.089 1.00 87.94 86 PRO A N 1
ATOM 642 C CA . PRO A 1 86 ? -2.873 13.697 9.389 1.00 87.94 86 PRO A CA 1
ATOM 643 C C . PRO A 1 86 ? -2.626 13.382 7.907 1.00 87.94 86 PRO A C 1
ATOM 645 O O . PRO A 1 86 ? -2.569 12.218 7.537 1.00 87.94 86 PRO A O 1
ATOM 648 N N . ASN A 1 87 ? -2.499 14.416 7.071 1.00 92.44 87 ASN A N 1
ATOM 649 C CA . ASN A 1 87 ? -2.218 14.297 5.637 1.00 92.44 87 ASN A CA 1
ATOM 650 C C . ASN A 1 87 ? -0.758 13.863 5.415 1.00 92.44 87 ASN A C 1
ATOM 652 O O . ASN A 1 87 ? 0.131 14.716 5.365 1.00 92.44 87 ASN A O 1
ATOM 656 N N . TYR A 1 88 ? -0.496 12.557 5.344 1.00 95.38 88 TYR A N 1
ATOM 657 C CA . TYR A 1 88 ? 0.852 12.037 5.103 1.00 95.38 88 TYR A CA 1
ATOM 658 C C . TYR A 1 88 ? 0.860 10.653 4.451 1.00 95.38 88 TYR A C 1
ATOM 660 O O . TYR A 1 88 ? -0.110 9.895 4.517 1.00 95.38 88 TYR A O 1
ATOM 668 N N . TYR A 1 89 ? 2.002 10.326 3.846 1.00 96.00 89 TYR A N 1
ATOM 669 C CA . TYR A 1 89 ? 2.303 9.006 3.305 1.00 96.00 89 TYR A CA 1
ATOM 670 C C . TYR A 1 89 ? 3.272 8.253 4.214 1.00 96.00 89 TYR A C 1
ATOM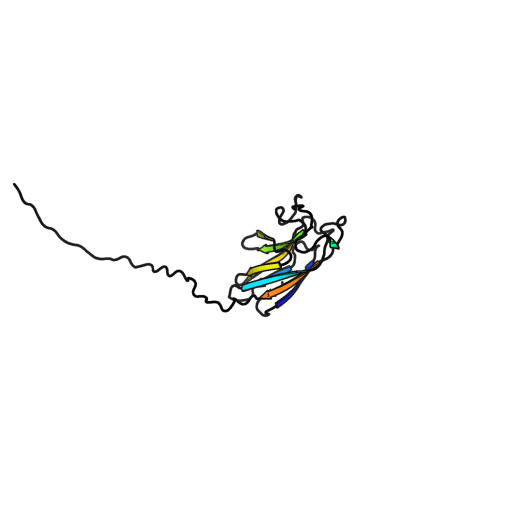 672 O O . TYR A 1 89 ? 4.210 8.833 4.765 1.00 96.00 89 TYR A O 1
ATOM 680 N N . GLN A 1 90 ? 3.072 6.946 4.323 1.00 95.75 90 GLN A N 1
ATOM 681 C CA . GLN A 1 90 ? 3.970 6.023 5.002 1.00 95.75 90 GLN A CA 1
ATOM 682 C C . GLN A 1 90 ? 4.236 4.826 4.093 1.00 95.75 90 GLN A C 1
ATOM 684 O O . GLN A 1 90 ? 3.316 4.248 3.522 1.00 95.75 90 GLN A O 1
ATOM 689 N N . ARG A 1 91 ? 5.501 4.427 3.981 1.00 95.62 91 ARG A N 1
ATOM 690 C CA . ARG A 1 91 ? 5.887 3.214 3.262 1.00 95.62 91 ARG A CA 1
ATOM 691 C C . ARG A 1 91 ? 5.476 1.971 4.054 1.00 95.62 91 ARG A C 1
ATOM 693 O O . ARG A 1 91 ? 5.765 1.895 5.246 1.00 95.62 91 ARG A O 1
ATOM 700 N N . ILE A 1 92 ? 4.853 1.006 3.378 1.00 95.44 92 ILE A N 1
ATOM 701 C CA . ILE A 1 92 ? 4.502 -0.308 3.942 1.00 95.44 92 ILE A CA 1
ATOM 702 C C . ILE A 1 92 ? 5.456 -1.389 3.435 1.00 95.44 92 ILE A C 1
ATOM 704 O O . ILE A 1 92 ? 5.970 -2.167 4.231 1.00 95.44 92 ILE A O 1
ATOM 708 N N . GLY A 1 93 ? 5.755 -1.406 2.134 1.00 93.00 93 GLY A N 1
ATOM 709 C CA . GLY A 1 93 ? 6.550 -2.485 1.547 1.00 93.00 93 GLY A CA 1
ATOM 710 C C . GLY A 1 93 ? 5.757 -3.790 1.397 1.00 93.00 93 GLY A C 1
ATOM 711 O O . GLY A 1 93 ? 4.529 -3.786 1.312 1.00 93.00 93 GLY A O 1
ATOM 712 N N . THR A 1 94 ? 6.470 -4.917 1.388 1.00 95.88 94 THR A N 1
ATOM 713 C CA . THR A 1 94 ? 5.902 -6.272 1.240 1.00 95.88 94 THR A CA 1
ATOM 714 C C . THR A 1 94 ? 5.156 -6.765 2.483 1.00 95.88 94 THR A C 1
ATOM 716 O O . THR A 1 94 ? 4.199 -7.527 2.365 1.00 95.88 94 THR A O 1
ATOM 719 N N . LEU A 1 95 ? 5.577 -6.345 3.677 1.00 95.62 95 LEU A N 1
ATOM 720 C CA . LEU A 1 95 ? 4.997 -6.766 4.951 1.00 95.62 95 LEU A CA 1
ATOM 721 C C . LEU A 1 95 ? 5.024 -5.598 5.936 1.00 95.62 95 LEU A C 1
ATOM 723 O O . LEU A 1 95 ? 6.068 -4.976 6.123 1.00 95.62 95 LEU A O 1
ATOM 727 N N . GLY A 1 96 ? 3.908 -5.347 6.614 1.00 94.50 96 GLY A N 1
ATOM 728 C CA . GLY A 1 96 ? 3.863 -4.348 7.676 1.00 94.50 96 GLY A CA 1
ATOM 729 C C . GLY A 1 96 ? 2.584 -4.403 8.495 1.00 94.50 96 GLY A C 1
ATOM 730 O O . GLY A 1 96 ? 1.537 -4.813 8.000 1.00 94.50 96 GLY A O 1
ATOM 731 N N . ASP A 1 97 ? 2.675 -3.949 9.740 1.00 94.88 97 ASP A N 1
ATOM 732 C CA . ASP A 1 97 ? 1.523 -3.785 10.620 1.00 94.88 97 ASP A CA 1
ATOM 733 C C . ASP A 1 97 ? 1.111 -2.308 10.622 1.00 94.88 97 ASP A C 1
ATOM 735 O O . ASP A 1 97 ? 1.940 -1.409 10.794 1.00 94.88 97 ASP A O 1
ATOM 739 N N . ILE A 1 98 ? -0.179 -2.048 10.422 1.00 94.44 98 ILE A N 1
ATOM 740 C CA . ILE A 1 98 ? -0.749 -0.703 10.439 1.00 94.44 98 ILE A CA 1
ATOM 741 C C . ILE A 1 98 ? -1.748 -0.571 11.578 1.00 94.44 98 ILE A C 1
ATOM 743 O O . ILE A 1 98 ? -2.600 -1.429 11.798 1.00 94.44 98 ILE A O 1
ATOM 747 N N . TYR A 1 99 ? -1.649 0.537 12.300 1.00 94.06 99 TYR A N 1
ATOM 748 C CA . TYR A 1 99 ? -2.621 0.909 13.316 1.00 94.06 99 TYR A CA 1
ATOM 749 C C . TYR A 1 99 ? -3.713 1.772 12.684 1.00 94.06 99 TYR A C 1
ATOM 751 O O . TYR A 1 99 ? -3.382 2.761 12.022 1.00 94.06 99 TYR A O 1
ATOM 759 N N . LEU A 1 100 ? -4.983 1.418 12.872 1.00 94.00 100 LEU A N 1
ATOM 760 C CA . LEU A 1 100 ? -6.122 2.188 12.375 1.00 94.00 100 LEU A CA 1
ATOM 761 C C . LEU A 1 100 ? -7.003 2.645 13.535 1.00 94.00 100 LEU A C 1
ATOM 763 O O . LEU A 1 100 ? -7.509 1.823 14.302 1.00 94.00 100 LEU A O 1
ATOM 767 N N . TYR A 1 101 ? -7.219 3.952 13.643 1.00 94.44 101 TYR A N 1
ATOM 768 C CA . TYR A 1 101 ? -8.164 4.527 14.599 1.00 94.44 101 TYR A CA 1
ATOM 769 C C . TYR A 1 101 ? -9.617 4.230 14.192 1.00 94.44 101 TYR A C 1
ATOM 771 O O . TYR A 1 101 ? -9.875 3.926 13.024 1.00 94.44 101 TYR A O 1
ATOM 779 N N . PRO A 1 102 ? -10.584 4.297 15.127 1.00 94.38 102 PRO A N 1
ATOM 780 C CA . PRO A 1 102 ? -12.001 4.184 14.791 1.00 94.38 102 PRO A CA 1
ATOM 781 C C . PRO A 1 102 ? -12.383 5.161 13.679 1.00 94.38 102 PRO A C 1
ATOM 783 O O . PRO A 1 102 ? -12.054 6.346 13.764 1.00 94.38 102 PRO A O 1
ATOM 786 N N . GLN A 1 103 ? -13.091 4.672 12.662 1.00 94.25 103 GLN A N 1
ATOM 787 C CA . GLN A 1 103 ? -13.551 5.447 11.503 1.00 94.25 103 GLN A CA 1
ATOM 788 C C . GLN A 1 103 ? -12.422 6.078 10.667 1.00 94.25 103 GLN A C 1
ATOM 790 O O . GLN A 1 103 ? -12.678 6.946 9.831 1.00 94.25 103 GLN A O 1
ATOM 795 N N . GLU A 1 104 ? -11.167 5.670 10.873 1.00 94.94 104 GLU A N 1
ATOM 796 C CA . GLU A 1 104 ? -10.057 6.142 10.054 1.00 94.94 104 GLU A CA 1
ATOM 797 C C . GLU A 1 104 ? -10.139 5.547 8.648 1.00 94.94 104 GLU A C 1
ATOM 799 O O . GLU A 1 104 ? -10.304 4.336 8.486 1.00 94.94 104 GLU A O 1
ATOM 804 N N . ILE A 1 105 ? -9.981 6.416 7.646 1.00 95.81 105 ILE A N 1
ATOM 805 C CA . ILE A 1 105 ? -9.886 6.054 6.233 1.00 95.81 105 ILE A CA 1
ATOM 806 C C . ILE A 1 105 ? -8.438 6.235 5.787 1.00 95.81 105 ILE A C 1
ATOM 808 O O . ILE A 1 105 ? -7.847 7.308 5.951 1.00 95.81 105 ILE A O 1
ATOM 812 N N . VAL A 1 106 ? -7.892 5.188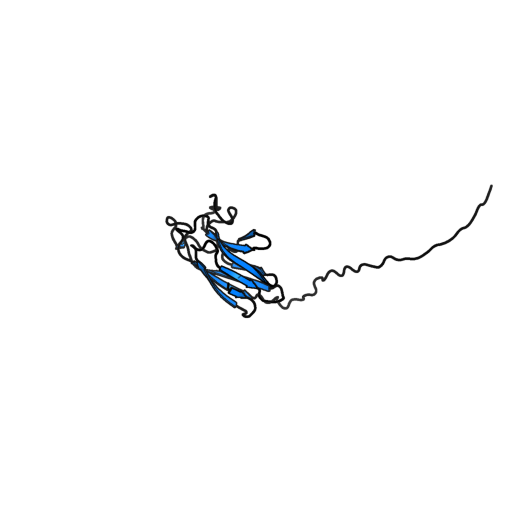 5.182 1.00 97.25 106 VAL A N 1
ATOM 813 C CA . VAL A 1 106 ? -6.553 5.166 4.595 1.00 97.25 106 VAL A CA 1
ATOM 814 C C . VAL A 1 106 ? -6.624 4.677 3.157 1.00 97.25 106 VAL A C 1
ATOM 816 O O . VAL A 1 106 ? -7.506 3.889 2.829 1.00 97.25 106 VAL A O 1
ATOM 819 N N . ALA A 1 107 ? -5.704 5.106 2.297 1.00 98.06 107 ALA A N 1
ATOM 820 C CA . ALA A 1 107 ? -5.612 4.609 0.925 1.00 98.06 107 ALA A CA 1
ATOM 821 C C . ALA A 1 107 ? -4.289 3.879 0.688 1.00 98.06 107 ALA A C 1
ATOM 823 O O . ALA A 1 107 ? -3.228 4.375 1.056 1.00 98.06 107 ALA A O 1
ATOM 824 N N . PHE A 1 108 ? -4.348 2.708 0.064 1.00 98.12 108 PHE A N 1
ATOM 825 C CA . PHE A 1 108 ? -3.172 1.964 -0.377 1.00 98.12 108 PHE A CA 1
ATOM 826 C C . PHE A 1 108 ? -2.852 2.335 -1.816 1.00 98.12 108 PHE A C 1
ATOM 828 O O . PHE A 1 108 ? -3.715 2.210 -2.684 1.00 98.12 108 PHE A O 1
ATOM 835 N N . VAL A 1 109 ? -1.625 2.778 -2.071 1.00 97.94 109 VAL A N 1
ATOM 836 C CA . VAL A 1 109 ? -1.239 3.306 -3.381 1.00 97.94 109 VAL A CA 1
ATOM 837 C C . VAL A 1 109 ? 0.217 3.002 -3.701 1.00 97.94 109 VAL A C 1
ATOM 839 O O . VAL A 1 109 ? 1.079 2.990 -2.823 1.00 97.94 109 VAL A O 1
ATOM 842 N N . CYS A 1 110 ? 0.493 2.766 -4.974 1.00 97.31 110 CYS A N 1
ATOM 843 C CA . CYS A 1 110 ? 1.840 2.611 -5.499 1.00 97.31 110 CYS A CA 1
ATOM 844 C C . CYS A 1 110 ? 2.583 3.959 -5.512 1.00 97.31 110 CYS A C 1
ATOM 846 O O . CYS A 1 110 ? 1.994 4.967 -5.892 1.00 97.31 110 CYS A O 1
ATOM 848 N N . ASN A 1 111 ? 3.852 4.013 -5.095 1.00 95.94 111 ASN A N 1
ATOM 849 C CA . ASN A 1 111 ? 4.651 5.244 -5.083 1.00 95.94 111 ASN A CA 1
ATOM 850 C C . ASN A 1 111 ? 5.143 5.595 -6.491 1.00 95.94 111 ASN A C 1
ATOM 852 O O . ASN A 1 111 ? 6.152 5.046 -6.934 1.00 95.94 111 ASN A O 1
ATOM 856 N N . ASP A 1 112 ? 4.466 6.530 -7.153 1.00 94.44 112 ASP A N 1
ATOM 857 C CA . ASP A 1 112 ? 4.848 7.038 -8.469 1.00 94.44 112 ASP A CA 1
ATOM 858 C C . ASP A 1 112 ? 4.513 8.529 -8.614 1.00 94.44 112 ASP A C 1
ATOM 860 O O . ASP A 1 112 ? 3.743 9.084 -7.822 1.00 94.44 112 ASP A O 1
ATOM 864 N N . GLY A 1 113 ? 5.117 9.181 -9.606 1.00 91.62 113 GLY A N 1
ATOM 865 C CA . GLY A 1 113 ? 4.758 10.504 -10.100 1.00 91.62 113 GLY A CA 1
ATOM 866 C C . GLY A 1 113 ? 4.028 10.503 -11.443 1.00 91.62 113 GLY A C 1
ATOM 867 O O . GLY A 1 113 ? 3.393 11.508 -11.766 1.00 91.62 113 GLY A O 1
ATOM 868 N N . ASN A 1 114 ? 4.059 9.401 -12.197 1.00 92.81 114 ASN A N 1
ATOM 869 C CA . ASN A 1 114 ? 3.311 9.258 -13.443 1.00 92.81 114 ASN A CA 1
ATOM 870 C C . ASN A 1 114 ? 2.619 7.893 -13.512 1.00 92.81 114 ASN A C 1
ATOM 872 O O . ASN A 1 114 ? 3.259 6.876 -13.687 1.00 92.81 114 ASN A O 1
ATOM 876 N N . TYR A 1 115 ? 1.293 7.872 -13.398 1.00 94.81 115 TYR A N 1
ATOM 877 C CA . TYR A 1 115 ? 0.536 6.617 -13.317 1.00 94.81 115 TYR A CA 1
ATOM 878 C C . TYR A 1 115 ? 0.063 6.096 -14.680 1.00 94.81 115 TYR A C 1
ATOM 880 O O . TYR A 1 115 ? -0.432 4.976 -14.778 1.00 94.81 115 TYR A O 1
ATOM 888 N N . GLN A 1 116 ? 0.151 6.906 -15.739 1.00 95.62 116 GLN A N 1
ATOM 889 C CA . GLN A 1 116 ? -0.499 6.600 -17.020 1.00 95.62 116 GLN A CA 1
ATOM 890 C C . GLN A 1 116 ? 0.186 5.475 -17.801 1.00 95.62 116 GLN A C 1
ATOM 892 O O . GLN A 1 116 ? -0.459 4.822 -18.622 1.00 95.62 116 GLN A O 1
ATOM 897 N N . ASP A 1 117 ? 1.475 5.252 -17.565 1.00 94.19 117 ASP A N 1
ATOM 898 C CA . ASP A 1 117 ? 2.281 4.228 -18.226 1.00 94.19 117 ASP A CA 1
ATOM 899 C C . ASP A 1 117 ? 2.572 3.003 -17.349 1.00 94.19 117 ASP A C 1
ATOM 901 O O . ASP A 1 117 ? 3.242 2.065 -17.796 1.00 94.19 117 ASP A O 1
ATOM 905 N N . ASN A 1 118 ? 1.983 2.968 -16.156 1.00 95.31 118 ASN A N 1
ATOM 906 C CA . ASN A 1 118 ? 2.116 1.871 -15.212 1.00 95.31 118 ASN A CA 1
ATOM 907 C C . ASN A 1 118 ? 1.227 0.689 -15.582 1.00 95.31 118 ASN A C 1
ATOM 909 O O . ASN A 1 118 ? 0.114 0.836 -16.098 1.00 95.31 118 ASN A O 1
ATOM 913 N N . ARG A 1 119 ? 1.709 -0.517 -15.291 1.00 96.75 119 ARG A N 1
ATOM 914 C CA . ARG A 1 119 ? 1.011 -1.781 -15.541 1.00 96.75 119 ARG A CA 1
ATOM 915 C C . ARG A 1 119 ? 1.241 -2.752 -14.395 1.00 96.75 119 ARG A C 1
ATOM 917 O O . ARG A 1 119 ? 2.216 -2.657 -13.658 1.00 96.75 119 ARG A O 1
ATOM 924 N N . GLY A 1 120 ? 0.345 -3.727 -14.295 1.00 97.50 120 GLY A N 1
ATOM 925 C CA . GLY A 1 120 ? 0.348 -4.701 -13.211 1.00 97.50 120 GLY A CA 1
ATOM 926 C C . GLY A 1 120 ? -0.343 -4.177 -11.960 1.00 97.50 120 GLY A C 1
ATOM 927 O O . GLY A 1 120 ? -1.028 -3.150 -11.970 1.00 97.50 120 GLY A O 1
ATOM 928 N N . SER A 1 121 ? -0.196 -4.933 -10.883 1.00 98.12 121 SER A N 1
ATOM 929 C CA . SER A 1 121 ? -0.931 -4.694 -9.651 1.00 98.12 121 SER A CA 1
ATOM 930 C C . SER A 1 121 ? -0.291 -5.420 -8.479 1.00 98.12 121 SER A C 1
ATOM 932 O O . SER A 1 121 ? 0.422 -6.412 -8.649 1.00 98.12 121 SER A O 1
ATOM 934 N N . LEU A 1 122 ? -0.619 -4.954 -7.280 1.00 98.44 122 LEU A N 1
ATOM 935 C CA . LEU A 1 122 ? -0.272 -5.623 -6.037 1.00 98.44 122 LEU A CA 1
ATOM 936 C C . LEU A 1 122 ? -1.520 -6.250 -5.420 1.00 98.44 122 LEU A C 1
ATOM 938 O O . LEU A 1 122 ? -2.524 -5.570 -5.212 1.00 98.44 122 LEU A O 1
ATOM 942 N N . ASP A 1 123 ? -1.438 -7.533 -5.090 1.00 98.50 123 ASP A N 1
ATOM 943 C CA . ASP A 1 123 ? -2.441 -8.234 -4.299 1.00 98.50 123 ASP A CA 1
ATOM 944 C C . ASP A 1 123 ? -2.115 -8.062 -2.818 1.00 98.50 123 ASP A C 1
ATOM 946 O O . ASP A 1 123 ? -1.076 -8.512 -2.325 1.00 98.50 123 ASP A O 1
ATOM 950 N N . ILE A 1 124 ? -3.026 -7.410 -2.106 1.00 98.38 124 ILE A N 1
ATOM 951 C CA . ILE A 1 124 ? -2.914 -7.087 -0.693 1.00 98.38 124 ILE A CA 1
ATOM 952 C C . ILE A 1 124 ? -3.769 -8.058 0.103 1.00 98.38 124 ILE A C 1
ATOM 954 O O . ILE A 1 124 ? -4.998 -8.042 0.023 1.00 98.38 124 ILE A O 1
ATOM 958 N N . LYS A 1 125 ? -3.113 -8.886 0.910 1.00 98.00 125 LYS A N 1
ATOM 959 C CA . LYS A 1 125 ? -3.756 -9.672 1.960 1.00 98.00 125 LYS A CA 1
ATOM 960 C C . LYS A 1 125 ? -3.689 -8.887 3.257 1.00 98.00 125 LYS A C 1
ATOM 962 O O . LYS A 1 125 ? -2.640 -8.339 3.593 1.00 98.00 125 LYS A O 1
ATOM 967 N N . TRP A 1 126 ? -4.793 -8.853 3.985 1.00 96.94 126 TRP A N 1
ATOM 968 C CA . TRP A 1 126 ? -4.849 -8.223 5.293 1.00 96.94 126 TRP A CA 1
ATOM 969 C C . TRP A 1 126 ? -5.496 -9.141 6.321 1.00 96.94 126 TRP A C 1
ATOM 971 O O . TRP A 1 126 ? -6.400 -9.916 5.998 1.00 96.94 126 TRP A O 1
ATOM 981 N N . GLU A 1 127 ? -5.051 -9.027 7.565 1.00 95.75 127 GLU A N 1
ATOM 982 C CA . GLU A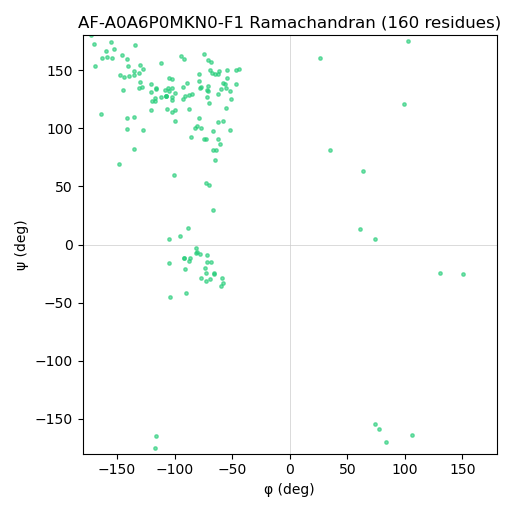 1 127 ? -5.612 -9.743 8.709 1.00 95.75 127 GLU A CA 1
ATOM 983 C C . GLU A 1 127 ? -5.584 -8.872 9.968 1.00 95.75 127 GLU A C 1
ATOM 985 O O . GLU A 1 127 ? -4.664 -8.079 10.173 1.00 95.75 127 GLU A O 1
ATOM 990 N N . LEU A 1 128 ? -6.612 -8.997 10.807 1.00 93.62 128 LEU A N 1
ATOM 991 C CA . LEU A 1 128 ? -6.625 -8.383 12.128 1.00 93.62 128 LEU A CA 1
ATOM 992 C C . LEU A 1 128 ? -5.620 -9.112 13.011 1.00 93.62 128 LEU A C 1
ATOM 994 O O . LEU A 1 128 ? -5.753 -10.311 13.263 1.00 93.62 128 LEU A O 1
ATOM 998 N N . VAL A 1 129 ? -4.650 -8.368 13.528 1.00 91.25 129 VAL A N 1
ATOM 999 C CA . VAL A 1 129 ? -3.771 -8.873 14.574 1.00 91.25 129 VAL A CA 1
ATOM 1000 C C . VAL A 1 129 ? -4.564 -8.776 15.866 1.00 91.25 129 VAL A C 1
ATOM 1002 O O . VAL A 1 129 ? -4.847 -7.679 16.353 1.00 91.25 129 VAL A O 1
ATOM 1005 N N . GLN A 1 130 ? -4.980 -9.924 16.403 1.00 77.44 130 GLN A N 1
ATOM 1006 C CA . GLN A 1 130 ? -5.507 -9.937 17.760 1.00 77.44 130 GLN A CA 1
ATOM 1007 C C . GLN A 1 130 ? -4.397 -9.415 18.672 1.00 77.44 130 GLN A C 1
ATOM 1009 O O . GLN A 1 130 ? -3.254 -9.847 18.510 1.00 77.44 130 GLN A O 1
ATOM 1014 N N . PRO A 1 131 ? -4.683 -8.491 19.605 1.00 62.94 131 PRO A N 1
ATOM 1015 C CA . PRO A 1 131 ? -3.725 -8.237 20.660 1.00 62.94 131 PRO A CA 1
ATOM 1016 C C . PRO A 1 131 ? -3.473 -9.593 21.309 1.00 62.94 131 PRO A C 1
ATOM 1018 O O . PRO A 1 131 ? -4.420 -10.225 21.791 1.00 62.94 131 PRO A O 1
ATOM 1021 N N . ASP A 1 132 ? -2.227 -10.072 21.248 1.00 54.03 132 ASP A N 1
ATOM 1022 C CA . ASP A 1 132 ? -1.846 -11.261 21.994 1.00 54.03 132 ASP A CA 1
ATOM 1023 C C . ASP A 1 132 ? -2.403 -11.078 23.406 1.00 54.03 132 ASP A C 1
ATOM 1025 O O . ASP A 1 132 ? -2.367 -9.971 23.954 1.00 54.03 132 ASP A O 1
ATOM 1029 N N . SER A 1 133 ? -2.966 -12.129 24.001 1.00 45.84 133 SER A N 1
ATOM 1030 C CA . SER A 1 133 ? -3.586 -12.087 25.337 1.00 45.84 133 SER A CA 1
ATOM 1031 C C . SER A 1 133 ? -2.569 -11.830 26.470 1.00 45.84 133 SER A C 1
ATOM 1033 O O . SER A 1 133 ? -2.733 -12.282 27.601 1.00 45.84 133 SER A O 1
ATOM 1035 N N . VAL A 1 134 ? -1.489 -11.114 26.173 1.00 46.59 134 VAL A N 1
ATOM 1036 C CA . VAL A 1 134 ? -0.416 -10.699 27.052 1.00 46.59 134 VAL A CA 1
ATOM 1037 C C . VAL A 1 134 ? -0.839 -9.396 27.727 1.00 46.59 134 VAL A C 1
ATOM 1039 O O . VAL A 1 134 ? -0.636 -8.302 27.214 1.00 46.59 134 VAL A O 1
ATOM 1042 N N . ASN A 1 135 ? -1.449 -9.546 28.904 1.00 42.97 135 ASN A N 1
ATOM 1043 C CA . ASN A 1 135 ? -1.457 -8.574 30.000 1.00 42.97 135 ASN A CA 1
ATOM 1044 C C . ASN A 1 135 ? -1.482 -7.090 29.590 1.00 42.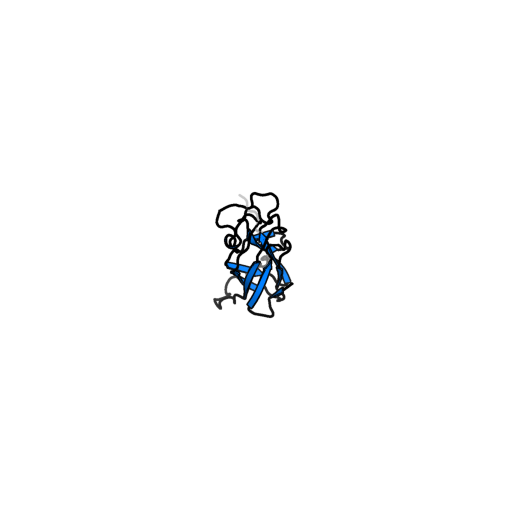97 135 ASN A C 1
ATOM 1046 O O . ASN A 1 135 ? -0.490 -6.371 29.718 1.00 42.97 135 ASN A O 1
ATOM 1050 N N . THR A 1 136 ? -2.664 -6.568 29.261 1.00 44.88 136 THR A N 1
ATOM 1051 C CA . THR A 1 136 ? -2.944 -5.123 29.310 1.00 44.88 136 THR A CA 1
ATOM 1052 C C . THR A 1 136 ? -3.060 -4.636 30.766 1.00 44.88 136 THR A C 1
ATOM 1054 O O . THR A 1 136 ? -4.027 -3.996 31.164 1.00 44.88 136 THR A O 1
ATOM 1057 N N . GLN A 1 137 ? -2.053 -4.937 31.588 1.00 43.00 137 GLN A N 1
ATOM 1058 C CA . GLN A 1 137 ? -1.685 -4.125 32.746 1.00 43.00 137 GLN A CA 1
ATOM 1059 C C . GLN A 1 137 ? -0.477 -3.269 32.359 1.00 43.00 137 GLN A C 1
ATOM 1061 O O . GLN A 1 137 ? 0.591 -3.353 32.956 1.00 43.00 137 GLN A O 1
ATOM 1066 N N . MET A 1 138 ? -0.633 -2.424 31.343 1.00 45.84 138 MET A N 1
ATOM 1067 C CA . MET A 1 138 ? 0.247 -1.275 31.185 1.00 45.84 138 MET A CA 1
ATOM 1068 C C . MET A 1 138 ? -0.582 -0.009 31.037 1.00 45.84 138 MET A C 1
ATOM 1070 O O . MET A 1 138 ? -1.070 0.343 29.973 1.00 45.84 138 MET A O 1
ATOM 1074 N N . GLN A 1 139 ? -0.689 0.658 32.184 1.00 49.25 139 GLN A N 1
ATOM 1075 C CA . GLN A 1 139 ? -0.556 2.102 32.301 1.00 49.25 139 GLN A CA 1
ATOM 1076 C C . GLN A 1 139 ? -1.613 2.933 31.570 1.00 49.25 139 GLN A C 1
ATOM 1078 O O . GLN A 1 139 ? -1.313 3.823 30.780 1.00 49.25 139 GLN A O 1
ATOM 1083 N N . PHE A 1 140 ? -2.864 2.777 32.011 1.00 45.88 140 PHE A N 1
ATOM 1084 C CA . PHE A 1 140 ? -3.644 3.984 32.265 1.00 45.88 140 PHE A CA 1
ATOM 1085 C C . PHE A 1 140 ? -2.857 4.798 33.288 1.00 45.88 140 PHE A C 1
ATOM 1087 O O . PHE A 1 140 ? -2.759 4.410 34.452 1.00 45.88 140 PHE A O 1
ATOM 1094 N N . PHE A 1 141 ? -2.236 5.885 32.840 1.00 50.41 141 PHE A N 1
ATOM 1095 C CA . PHE A 1 141 ? -1.691 6.901 33.721 1.00 50.41 141 PHE A CA 1
ATOM 1096 C C . PHE A 1 141 ? -2.797 7.326 34.687 1.00 50.41 141 PHE A C 1
ATOM 1098 O O . PHE A 1 141 ? -3.651 8.153 34.369 1.00 50.41 141 PHE A O 1
ATOM 1105 N N . SER A 1 142 ? -2.774 6.769 35.897 1.00 47.75 142 SER A N 1
ATOM 1106 C CA . SER A 1 142 ? -3.399 7.386 37.048 1.00 47.75 142 SER A CA 1
ATOM 1107 C C . SER A 1 142 ? -2.598 8.653 37.333 1.00 47.75 142 SER A C 1
ATOM 1109 O O . SER A 1 142 ? -1.731 8.687 38.208 1.00 47.75 142 SER A O 1
ATOM 1111 N N . HIS A 1 143 ? -2.882 9.723 36.596 1.00 48.69 143 HIS A N 1
ATOM 1112 C CA . HIS A 1 143 ? -2.755 11.053 37.162 1.00 48.69 143 HIS A CA 1
ATOM 1113 C C . HIS A 1 143 ? -3.785 11.148 38.287 1.00 48.69 143 HIS A C 1
ATOM 1115 O O . HIS A 1 143 ? -4.888 11.666 38.135 1.00 48.69 143 HIS A O 1
ATOM 1121 N N . GLN A 1 144 ? -3.404 10.595 39.441 1.00 49.09 144 GLN A N 1
ATOM 1122 C CA . GLN A 1 144 ? -3.906 11.036 40.724 1.00 49.09 144 GLN A CA 1
ATOM 1123 C C . GLN A 1 144 ? -3.501 12.504 40.861 1.00 49.09 144 GLN A C 1
ATOM 1125 O O . GLN A 1 144 ? -2.453 12.836 41.413 1.00 49.09 144 GLN A O 1
ATOM 1130 N N . ASN A 1 145 ? -4.344 13.392 40.339 1.00 52.69 145 ASN A N 1
ATOM 1131 C CA . ASN A 1 145 ? -4.398 14.764 40.803 1.00 52.69 145 ASN A CA 1
ATOM 1132 C C . ASN A 1 145 ? -4.819 14.708 42.273 1.00 52.69 145 ASN A C 1
ATOM 1134 O O . ASN A 1 145 ? -6.003 14.665 42.606 1.00 52.69 145 ASN A O 1
ATOM 1138 N N . LYS A 1 146 ? -3.819 14.642 43.156 1.00 56.97 146 LYS A N 1
ATOM 1139 C CA . LYS A 1 146 ? -3.975 14.929 44.580 1.00 56.97 146 LYS A CA 1
ATOM 1140 C C . LYS A 1 146 ? -4.674 16.290 44.698 1.00 56.97 146 LYS A C 1
ATOM 1142 O O . LYS A 1 146 ? -4.159 17.261 44.139 1.00 56.97 146 LYS A O 1
ATOM 1147 N N . PRO A 1 147 ? -5.805 16.403 45.411 1.00 60.09 147 PRO A N 1
ATOM 1148 C CA . PRO A 1 147 ? -6.361 17.711 45.716 1.00 60.09 147 PRO A CA 1
ATOM 1149 C C . PRO A 1 147 ? -5.364 18.506 46.579 1.00 60.09 147 PRO A C 1
ATOM 1151 O O . PRO A 1 147 ? -4.630 17.911 47.379 1.00 60.09 147 PRO A O 1
ATOM 1154 N N . PRO A 1 148 ? -5.309 19.841 46.432 1.00 58.88 148 PRO A N 1
ATOM 1155 C CA . PRO A 1 148 ? -4.442 20.675 47.248 1.00 58.88 148 PRO A CA 1
ATOM 1156 C C . PRO A 1 148 ? -4.856 20.559 48.717 1.00 58.88 148 PRO A C 1
ATOM 1158 O O . PRO A 1 148 ? -6.025 20.717 49.070 1.00 58.88 148 PRO A O 1
ATOM 1161 N N . VAL A 1 149 ? -3.880 20.282 49.582 1.00 67.94 149 VAL A N 1
ATOM 1162 C CA . VAL A 1 149 ? -4.059 20.275 51.035 1.00 67.94 149 VAL A CA 1
ATOM 1163 C C . VAL A 1 149 ? -4.346 21.706 51.484 1.00 67.94 149 VAL A C 1
ATOM 1165 O O . VAL A 1 149 ? -3.442 22.517 51.665 1.00 67.94 149 VAL A O 1
ATOM 1168 N N . THR A 1 150 ? -5.620 22.034 51.671 1.00 68.12 150 THR A N 1
ATOM 1169 C CA . THR A 1 150 ? -6.034 23.228 52.407 1.00 68.12 150 THR A CA 1
ATOM 1170 C C . THR A 1 150 ? -5.952 22.927 53.901 1.00 68.12 150 THR A C 1
ATOM 1172 O O . THR A 1 150 ? -6.830 22.267 54.453 1.00 68.12 150 THR A O 1
ATOM 1175 N N . GLY A 1 151 ? -4.897 23.410 54.560 1.00 54.78 151 GLY A N 1
ATOM 1176 C CA . GLY A 1 151 ? -4.656 23.182 55.987 1.00 54.78 151 GLY A CA 1
ATOM 1177 C C . GLY A 1 151 ? -3.931 24.340 56.675 1.00 54.78 151 GLY A C 1
ATOM 1178 O O . GLY A 1 151 ? -2.761 24.210 56.990 1.00 54.78 151 GLY A O 1
ATOM 1179 N N . ARG A 1 152 ? -4.653 25.463 56.810 1.00 57.56 152 ARG A N 1
ATOM 1180 C CA . ARG A 1 152 ? -4.830 26.407 57.948 1.00 57.56 152 ARG A CA 1
ATOM 1181 C C . ARG A 1 152 ? -3.755 26.608 59.066 1.00 57.56 152 ARG A C 1
ATOM 1183 O O . ARG A 1 152 ? -2.883 25.783 59.285 1.00 57.56 152 ARG A O 1
ATOM 1190 N N . PRO A 1 153 ? -3.844 27.749 59.792 1.00 63.19 153 PRO A N 1
ATOM 1191 C CA . PRO A 1 153 ? -2.730 28.537 60.325 1.00 63.19 153 PRO A CA 1
ATOM 1192 C C . PRO A 1 153 ? -2.305 28.147 61.750 1.00 63.19 153 PRO A C 1
ATOM 1194 O O . PRO A 1 153 ? -3.100 27.603 62.511 1.00 63.19 153 PRO A O 1
ATOM 1197 N N . ARG A 1 154 ? -1.075 28.520 62.125 1.00 59.56 154 ARG A N 1
ATOM 1198 C CA . ARG A 1 154 ? -0.589 28.656 63.513 1.00 59.56 154 ARG A CA 1
ATOM 1199 C C . ARG A 1 154 ? 0.322 29.882 63.548 1.00 59.56 154 ARG A C 1
ATOM 1201 O O . ARG A 1 154 ? 1.255 29.965 62.763 1.00 59.56 154 ARG A O 1
ATOM 1208 N N . ASP A 1 155 ? -0.087 30.980 64.164 1.00 60.69 155 ASP A N 1
ATOM 1209 C CA . ASP A 1 155 ? -0.161 31.270 65.604 1.00 60.69 155 ASP A CA 1
ATOM 1210 C C . ASP A 1 155 ? 1.041 32.105 66.055 1.00 60.69 155 ASP A C 1
ATOM 1212 O O . ASP A 1 155 ? 2.204 31.734 65.920 1.00 60.69 155 ASP A O 1
ATOM 1216 N N . ARG A 1 156 ? 0.689 33.277 66.587 1.00 61.34 156 ARG A N 1
ATOM 1217 C CA . ARG A 1 156 ? 1.529 34.277 67.249 1.00 61.34 156 ARG A CA 1
ATOM 1218 C C . ARG A 1 156 ? 2.341 33.677 68.400 1.00 61.34 156 ARG A C 1
ATOM 1220 O O . ARG A 1 156 ? 1.802 32.883 69.164 1.00 61.34 156 ARG A O 1
ATOM 1227 N N . LYS A 1 157 ? 3.519 34.254 68.669 1.00 64.19 157 LYS A N 1
ATOM 1228 C CA . LYS A 1 157 ? 3.970 34.623 70.030 1.00 64.19 157 LYS A CA 1
ATOM 1229 C C . LYS A 1 157 ? 5.075 35.705 69.985 1.00 64.19 157 LYS A C 1
ATOM 1231 O O . LYS A 1 157 ? 5.585 35.962 68.899 1.00 64.19 157 LYS A O 1
ATOM 1236 N N . PRO A 1 158 ? 5.339 36.424 71.098 1.00 66.94 158 PRO A N 1
ATOM 1237 C CA . PRO A 1 158 ? 5.549 37.869 71.102 1.00 66.94 158 PRO A CA 1
ATOM 1238 C C . PRO A 1 158 ? 6.959 38.292 71.560 1.00 66.94 158 PRO A C 1
ATOM 1240 O O . PRO A 1 158 ? 7.828 37.463 71.805 1.00 66.94 158 PRO A O 1
ATOM 1243 N N . ALA A 1 159 ? 7.129 39.612 71.662 1.00 62.06 159 ALA A N 1
ATOM 1244 C CA . ALA A 1 159 ? 8.294 40.367 72.114 1.00 62.06 159 ALA A CA 1
ATOM 1245 C C . ALA A 1 159 ? 9.004 39.848 73.382 1.00 62.06 159 ALA A C 1
ATOM 1247 O O . ALA A 1 159 ? 8.367 39.349 74.309 1.00 62.06 159 ALA A O 1
ATOM 1248 N N . GLY A 1 160 ? 10.315 40.104 73.446 1.00 57.50 160 GLY A N 1
ATOM 1249 C CA . GLY A 1 160 ? 11.137 40.018 74.652 1.00 57.50 160 GLY A CA 1
ATOM 1250 C C . GLY A 1 160 ? 12.472 40.750 74.468 1.00 57.50 160 GLY A C 1
ATOM 1251 O O . GLY A 1 160 ? 13.293 40.348 73.654 1.00 57.50 160 GLY A O 1
ATOM 1252 N N . THR A 1 161 ? 12.623 41.845 75.207 1.00 64.44 161 THR A N 1
ATOM 1253 C CA . THR A 1 161 ? 13.794 42.715 75.424 1.00 64.44 161 THR A CA 1
ATOM 1254 C C . THR A 1 161 ? 14.993 42.009 76.062 1.00 64.44 161 THR A C 1
ATOM 1256 O O . THR A 1 161 ? 14.786 41.169 76.934 1.00 64.44 161 THR A O 1
ATOM 1259 N N . HIS A 1 162 ? 16.209 42.464 75.739 1.00 59.03 162 HIS A N 1
ATOM 1260 C CA . HIS A 1 162 ? 17.201 42.978 76.699 1.00 59.03 162 HIS A CA 1
ATOM 1261 C C . HIS A 1 162 ? 18.211 43.878 75.985 1.00 59.03 162 HIS A C 1
ATOM 1263 O O . HIS A 1 162 ? 18.554 43.559 74.825 1.00 59.03 162 HIS A O 1
#

Secondary structure (DSSP, 8-state):
-EEESS-SEEEEEEETT-SS-EEEEE-SSS-EEEEEEEEEEEESSTTS-GGGBBTTB-SS--B--STT-SSTTSBTT-EEEEEETTEEEEE--SEEEEEE-TT-EEEEEE--S--TT-EEEEEEEEEEEPPPSS---S-------PPP--------------

pLDDT: mean 84.32, std 16.9, range [42.97, 98.5]

Mean predicted aligned error: 10.54 Å

Sequence (162 aa):
MLTIGLKNSGVFQVQANDPVGVEVVNETNSPIIVRITATGKWNVNTTIPLDDCDADGLPQEQAGTDKGFKMPQSKAGSLLIYRQKPNYYQRIGTLGDIYLYPQEIVAFVCNDGNYQDNRGSLDIKWELVQPDSVNTQMQFFSHQNKPPVTGRPRDRKPAGTH

Foldseek 3Di:
DAEDDVDQKDKDKFWLLDPQTDKYWDQDQFKFKKKKAKDKFKDQADVDDRRQQGQQGGPDQCQLCDPAWLGSNGHAFHKWKAWVVVGHIDGQGRIDMDMHGHGTMIGIHTTHRHSNRMGIIMMMIMGIDDPDPPDPPDDPPPPPPPDDPPDDDDDDDDDDDD

Nearest PDB structures (foldseek):
  6acw-assembly1_A  TM=2.987E-01  e=6.397E-01  Coxsackievirus A10
  3bow-assembly1_A  TM=2.403E-01  e=1.845E-01  Rattus norvegicus
  3df0-assembly1_A  TM=3.034E-01  e=1.126E+00  Rattus norvegicus
  5nch-assembly1_A  TM=2.986E-01  e=4.372E+00  Streptomyces muensis
  5nch-assembly1_B  TM=2.555E-01  e=2.781E+00  Streptomyces muensis